Protein AF-A0A7W1K940-F1 (afdb_monomer_lite)

Sequence (71 aa):
DDGFRAELLDATGVAPAFAIESFTDVDGDVRQSIRRVRRSPFLSHRLLVRGFVYDVDTHRLREVDVDDEHE

Radius of gyration: 16.53 Å; chains: 1; bounding box: 35×40×37 Å

Structure (mmCIF, N/CA/C/O backbone):
data_AF-A0A7W1K940-F1
#
_entry.id   AF-A0A7W1K940-F1
#
loop_
_atom_site.group_PDB
_atom_site.id
_atom_site.type_symbol
_atom_site.label_atom_id
_atom_site.label_alt_id
_atom_site.label_comp_id
_atom_site.label_asym_id
_atom_site.label_entity_id
_atom_site.label_seq_id
_atom_site.pdbx_PDB_ins_code
_atom_site.Cartn_x
_atom_site.Cartn_y
_atom_site.Cartn_z
_atom_site.occupancy
_atom_site.B_iso_or_equiv
_atom_site.auth_seq_id
_atom_site.auth_comp_id
_atom_site.auth_asym_id
_atom_site.auth_atom_id
_atom_site.pdbx_PDB_model_num
ATOM 1 N N . ASP A 1 1 ? 9.746 2.646 9.708 1.00 63.53 1 ASP A N 1
ATOM 2 C CA . ASP A 1 1 ? 8.760 3.401 10.493 1.00 63.53 1 ASP A CA 1
ATOM 3 C C . ASP A 1 1 ? 9.395 4.082 11.711 1.00 63.53 1 ASP A C 1
ATOM 5 O O . ASP A 1 1 ? 9.681 5.272 11.626 1.00 63.53 1 ASP A O 1
ATOM 9 N N . ASP A 1 2 ? 9.756 3.342 12.767 1.00 71.12 2 ASP A N 1
ATOM 10 C CA . ASP A 1 2 ? 10.229 3.922 14.044 1.00 71.12 2 ASP A CA 1
ATOM 11 C C . ASP A 1 2 ? 11.407 4.904 13.930 1.00 71.12 2 ASP A C 1
ATOM 13 O O . ASP A 1 2 ? 11.429 5.923 14.619 1.00 71.12 2 ASP A O 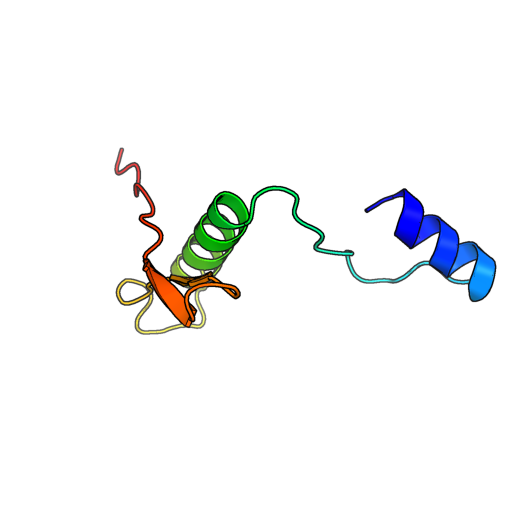1
ATOM 17 N N . GLY A 1 3 ? 12.356 4.643 13.024 1.00 82.62 3 GLY A N 1
ATOM 18 C CA . GLY A 1 3 ? 13.481 5.551 12.771 1.00 82.62 3 GLY A CA 1
ATOM 19 C C . GLY A 1 3 ? 13.038 6.918 12.239 1.00 82.62 3 GLY A C 1
ATOM 20 O O . GLY A 1 3 ? 13.426 7.945 12.783 1.00 82.62 3 GLY A O 1
ATOM 21 N N . PHE A 1 4 ? 12.143 6.942 11.247 1.00 85.12 4 PHE A N 1
ATOM 22 C CA . PHE A 1 4 ? 11.660 8.194 10.655 1.0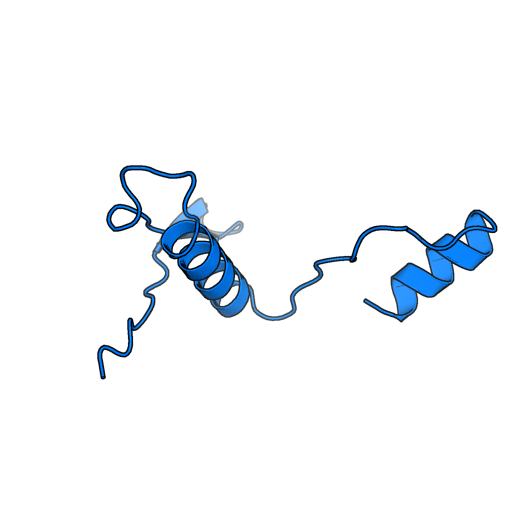0 85.12 4 PHE A CA 1
ATOM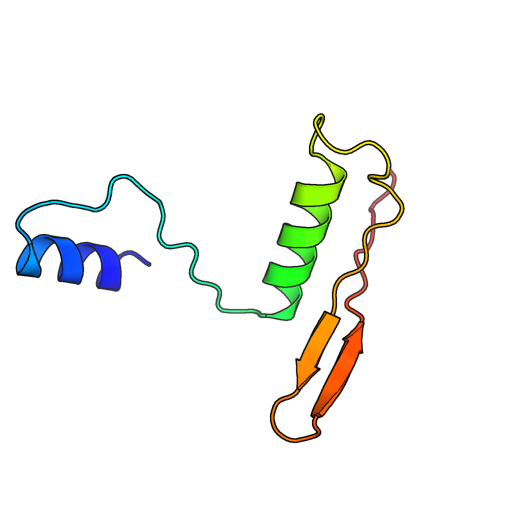 23 C C . PHE A 1 4 ? 10.738 8.964 11.610 1.00 85.12 4 PHE A C 1
ATOM 25 O O . PHE A 1 4 ? 10.763 10.193 11.670 1.00 85.12 4 PHE A O 1
ATOM 32 N N . ARG A 1 5 ? 9.954 8.246 12.423 1.00 85.12 5 ARG A N 1
ATOM 33 C CA . ARG A 1 5 ? 9.156 8.857 13.493 1.00 85.12 5 ARG A CA 1
ATOM 34 C C . ARG A 1 5 ? 10.043 9.578 14.512 1.00 85.12 5 ARG A C 1
ATOM 36 O O . ARG A 1 5 ? 9.693 10.675 14.947 1.00 85.12 5 ARG A O 1
ATOM 43 N N . ALA A 1 6 ? 11.165 8.963 14.888 1.00 87.44 6 ALA A N 1
ATOM 44 C CA . ALA A 1 6 ? 12.131 9.551 15.808 1.00 87.44 6 ALA A CA 1
ATOM 45 C C . ALA A 1 6 ? 12.824 10.780 15.200 1.00 87.44 6 ALA A C 1
ATOM 47 O O . ALA A 1 6 ? 12.935 11.798 15.876 1.00 87.44 6 ALA A O 1
ATOM 48 N N . GLU A 1 7 ? 13.199 10.725 13.919 1.00 91.25 7 GLU A N 1
ATOM 49 C CA . GLU A 1 7 ? 13.760 11.875 13.192 1.00 91.25 7 GLU A CA 1
ATOM 50 C C . GLU A 1 7 ? 12.794 13.070 13.164 1.00 91.25 7 GLU A C 1
ATOM 52 O O . GLU A 1 7 ? 13.197 14.203 13.423 1.00 91.25 7 GLU A O 1
ATOM 57 N N . LEU A 1 8 ? 11.501 12.835 12.914 1.00 89.06 8 LEU A N 1
ATOM 58 C CA . LEU A 1 8 ? 10.489 13.898 12.938 1.00 89.06 8 LEU A CA 1
ATOM 59 C C . LEU A 1 8 ? 10.299 14.495 14.335 1.00 89.06 8 LEU A C 1
ATOM 61 O O . LEU A 1 8 ? 10.127 15.708 14.462 1.00 89.06 8 LEU A O 1
ATOM 65 N N . LEU A 1 9 ? 10.332 13.664 15.379 1.00 91.12 9 LEU A N 1
ATOM 66 C CA . LEU A 1 9 ? 10.262 14.134 16.761 1.00 91.12 9 LEU A CA 1
ATOM 67 C C . LEU A 1 9 ? 11.470 15.009 17.111 1.00 91.12 9 LEU A C 1
ATOM 69 O O . LEU A 1 9 ? 11.280 16.076 17.687 1.00 91.12 9 LEU A O 1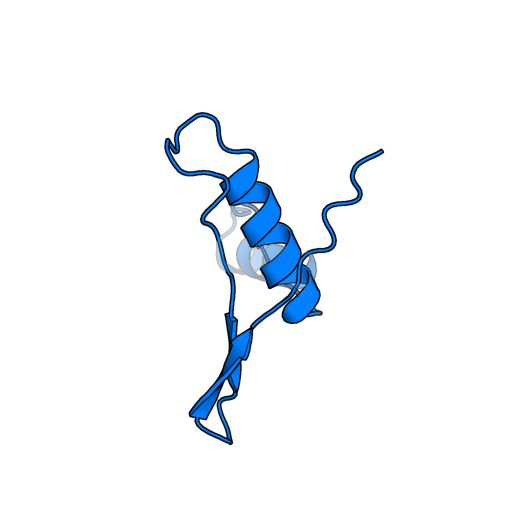
ATOM 73 N N . ASP A 1 10 ? 12.681 14.587 16.749 1.00 94.50 10 ASP A N 1
ATOM 74 C CA . ASP A 1 10 ? 13.907 15.351 17.003 1.00 94.50 10 ASP A CA 1
ATOM 75 C C . ASP A 1 10 ? 13.890 16.699 16.264 1.00 94.50 10 ASP A C 1
ATOM 77 O O . ASP A 1 10 ? 14.155 17.748 16.850 1.00 94.50 10 ASP A O 1
ATOM 81 N N . ALA A 1 11 ? 13.460 16.696 14.999 1.00 92.62 11 ALA A N 1
ATOM 82 C CA . ALA A 1 11 ? 13.419 17.897 14.171 1.00 92.62 11 ALA A CA 1
ATOM 83 C C . ALA A 1 11 ? 12.313 18.896 14.562 1.00 92.62 11 ALA A C 1
ATOM 85 O O . ALA A 1 11 ? 12.476 20.100 14.361 1.00 92.62 11 ALA A O 1
ATOM 86 N N . THR A 1 12 ? 11.168 18.425 15.068 1.00 91.75 12 THR A N 1
ATOM 87 C CA . THR A 1 12 ? 9.973 19.271 15.281 1.00 91.75 12 THR A CA 1
ATOM 88 C C . THR A 1 12 ? 9.563 19.426 16.746 1.00 91.75 12 THR A C 1
ATOM 90 O O . THR A 1 12 ? 8.716 20.262 17.060 1.00 91.75 12 THR A O 1
ATOM 93 N N . GLY A 1 13 ? 10.133 18.627 17.652 1.00 93.44 13 GLY A N 1
ATOM 94 C CA . GLY A 1 13 ? 9.753 18.554 19.064 1.00 93.44 13 GLY A CA 1
ATOM 95 C C . GLY A 1 13 ? 8.425 17.833 19.330 1.00 93.44 13 GLY A C 1
ATOM 96 O O . GLY A 1 13 ? 8.034 17.699 20.490 1.00 93.44 13 GLY A O 1
ATOM 97 N N . VAL A 1 14 ? 7.719 17.361 18.293 1.00 90.31 14 VAL A N 1
ATOM 98 C CA . VAL A 1 14 ? 6.421 16.683 18.421 1.00 90.31 14 VAL A CA 1
ATOM 99 C C . VAL A 1 14 ? 6.386 15.426 17.556 1.00 90.31 14 VAL A C 1
ATOM 101 O O . VAL A 1 14 ? 6.726 15.444 16.378 1.00 90.31 14 VAL A O 1
ATOM 104 N N . ALA A 1 15 ? 5.927 14.314 18.130 1.00 86.88 15 ALA A N 1
ATOM 105 C CA . ALA A 1 15 ? 5.741 13.087 17.369 1.00 86.88 15 ALA A CA 1
ATOM 106 C C . ALA A 1 15 ? 4.467 13.191 16.508 1.00 86.88 15 ALA A C 1
ATOM 108 O O . ALA A 1 15 ? 3.437 13.657 17.006 1.00 86.88 15 ALA A O 1
ATOM 109 N N . PRO A 1 16 ? 4.479 12.702 15.256 1.00 86.12 16 PRO A N 1
ATOM 110 C CA . PRO A 1 16 ? 3.287 12.682 14.418 1.00 86.12 16 PRO A CA 1
ATOM 111 C C . PRO A 1 16 ? 2.126 11.931 15.086 1.00 86.12 16 PRO A C 1
ATOM 113 O O . PRO A 1 16 ? 2.290 10.825 15.611 1.00 86.12 16 PRO A O 1
ATOM 116 N N . ALA A 1 17 ? 0.930 12.522 15.038 1.00 89.44 17 ALA A N 1
ATOM 117 C CA . ALA A 1 17 ? -0.295 11.895 15.544 1.00 89.44 17 ALA A CA 1
ATOM 118 C C . ALA A 1 17 ? -0.821 10.777 14.622 1.00 89.44 17 ALA A C 1
ATOM 120 O O . ALA A 1 17 ? -1.687 10.002 15.018 1.00 89.44 17 ALA A O 1
ATOM 121 N N . PHE A 1 18 ? -0.303 10.698 13.397 1.00 87.25 18 PHE A N 1
ATOM 122 C CA . PHE A 1 18 ? -0.621 9.668 12.416 1.00 87.25 18 PHE A CA 1
ATOM 123 C C . PHE A 1 18 ? 0.486 8.605 12.348 1.00 87.25 18 PHE A C 1
ATOM 125 O O . PHE A 1 18 ? 1.622 8.837 12.774 1.00 87.25 18 PHE A O 1
ATOM 132 N N . ALA A 1 19 ? 0.139 7.428 11.829 1.00 86.50 19 ALA A N 1
ATOM 133 C CA . ALA A 1 19 ? 1.094 6.364 11.536 1.00 86.50 19 ALA A CA 1
ATOM 134 C C . ALA A 1 19 ? 1.870 6.680 10.249 1.00 86.50 19 ALA A C 1
ATOM 136 O O . ALA A 1 19 ? 1.306 7.233 9.302 1.00 86.50 19 ALA A O 1
ATOM 137 N N . ILE A 1 20 ? 3.157 6.330 10.206 1.00 84.75 20 ILE A N 1
ATOM 138 C CA . ILE A 1 20 ? 3.938 6.393 8.971 1.00 84.75 20 ILE A CA 1
ATOM 139 C C . ILE A 1 20 ? 3.753 5.040 8.289 1.00 84.75 20 ILE A C 1
ATOM 141 O O . ILE A 1 20 ? 4.403 4.056 8.618 1.00 84.75 20 ILE A O 1
ATOM 145 N N . GLU A 1 21 ? 2.830 5.002 7.337 1.00 85.62 21 GLU A N 1
ATOM 146 C CA . GLU A 1 21 ? 2.438 3.804 6.583 1.00 85.62 21 GLU A CA 1
ATOM 147 C C . GLU A 1 21 ? 3.526 3.412 5.558 1.00 85.62 21 GLU A C 1
ATOM 149 O O . GLU A 1 21 ? 3.326 3.471 4.346 1.00 85.62 21 GLU A O 1
ATOM 154 N N . SER A 1 22 ? 4.732 3.087 6.039 1.00 89.31 22 SER A N 1
ATOM 155 C CA . SER A 1 22 ? 5.837 2.596 5.210 1.00 89.31 22 SER A CA 1
ATOM 156 C C . SER A 1 22 ? 5.690 1.101 4.933 1.00 89.31 22 SER A C 1
ATOM 158 O O . SER A 1 22 ? 5.394 0.338 5.850 1.00 89.31 22 SER A O 1
ATOM 160 N N . PHE A 1 23 ? 6.003 0.671 3.713 1.00 90.56 23 PHE A N 1
ATOM 161 C CA . PHE A 1 23 ? 5.965 -0.731 3.297 1.00 90.56 23 PHE A CA 1
ATOM 162 C C . PHE A 1 23 ? 7.326 -1.194 2.762 1.00 90.56 23 PHE A C 1
ATOM 164 O O . PHE A 1 23 ? 8.120 -0.399 2.260 1.00 90.56 23 PHE A O 1
ATOM 171 N N . THR A 1 24 ? 7.599 -2.495 2.871 1.00 92.69 24 THR A N 1
ATOM 172 C CA . THR A 1 24 ? 8.807 -3.146 2.325 1.00 92.69 24 THR A CA 1
ATOM 173 C C . THR A 1 24 ? 8.504 -4.076 1.152 1.00 92.69 24 THR A C 1
ATOM 175 O O . THR A 1 24 ? 9.400 -4.384 0.372 1.00 92.69 24 THR A O 1
ATOM 178 N N . ASP A 1 25 ? 7.249 -4.501 1.020 1.00 94.81 25 ASP A N 1
ATOM 179 C CA . ASP A 1 25 ? 6.742 -5.327 -0.069 1.00 94.81 25 ASP A CA 1
ATOM 180 C C . ASP A 1 25 ? 5.587 -4.591 -0.751 1.00 94.81 25 ASP A C 1
ATOM 182 O O . ASP A 1 25 ? 4.533 -4.366 -0.152 1.00 94.81 25 ASP A O 1
ATOM 186 N N . VAL A 1 26 ? 5.810 -4.203 -2.006 1.00 95.62 26 VAL A N 1
ATOM 187 C CA . VAL A 1 26 ? 4.843 -3.445 -2.807 1.00 95.62 26 VAL A CA 1
ATOM 188 C C . VAL A 1 26 ? 3.588 -4.276 -3.075 1.00 95.62 26 VAL A C 1
ATOM 190 O O . VAL A 1 26 ? 2.473 -3.764 -2.984 1.00 95.62 26 VAL A O 1
ATOM 193 N N . ASP A 1 27 ? 3.747 -5.566 -3.369 1.00 95.44 27 ASP A N 1
ATOM 194 C CA . ASP A 1 27 ? 2.623 -6.441 -3.698 1.00 95.44 27 ASP A CA 1
ATOM 195 C C . ASP A 1 27 ? 1.787 -6.714 -2.453 1.00 95.44 27 ASP A C 1
ATOM 197 O O . ASP A 1 27 ? 0.559 -6.602 -2.486 1.00 95.44 27 ASP A O 1
ATOM 201 N N . GLY A 1 28 ? 2.450 -7.009 -1.334 1.00 95.19 28 GLY A N 1
ATOM 202 C CA . GLY A 1 28 ? 1.816 -7.163 -0.031 1.00 95.19 28 GLY A CA 1
ATOM 203 C C . GLY A 1 28 ? 1.017 -5.929 0.391 1.00 95.19 28 GLY A C 1
ATOM 204 O O . GLY A 1 28 ? -0.129 -6.071 0.837 1.00 95.19 28 GLY A O 1
ATOM 205 N N . ASP A 1 29 ? 1.570 -4.728 0.200 1.00 95.94 29 ASP A N 1
ATOM 206 C CA . ASP A 1 29 ? 0.888 -3.469 0.520 1.00 95.94 29 ASP A CA 1
ATOM 207 C C . ASP A 1 29 ? -0.346 -3.236 -0.364 1.00 95.94 29 ASP A C 1
ATOM 209 O O . ASP A 1 29 ? -1.439 -2.945 0.137 1.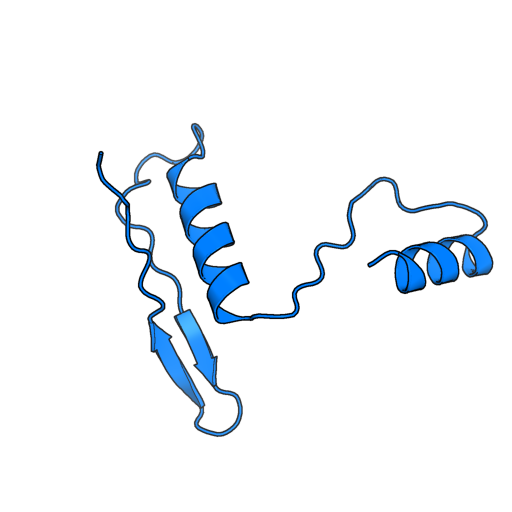00 95.94 29 ASP A O 1
ATOM 213 N N . VAL A 1 30 ? -0.235 -3.491 -1.673 1.00 96.81 30 VAL A N 1
ATOM 214 C CA . VAL A 1 30 ? -1.380 -3.422 -2.592 1.00 96.81 30 VAL A CA 1
ATOM 215 C C . VAL A 1 30 ? -2.467 -4.424 -2.186 1.00 96.81 30 VAL A C 1
ATOM 217 O O . VAL A 1 30 ? -3.642 -4.047 -2.112 1.00 96.81 30 VAL A O 1
ATOM 220 N N . ARG A 1 31 ? -2.116 -5.671 -1.831 1.00 95.88 31 ARG A N 1
ATOM 221 C CA . ARG A 1 31 ? -3.090 -6.664 -1.328 1.00 95.88 31 ARG A CA 1
ATOM 222 C C . ARG A 1 31 ? -3.770 -6.199 -0.041 1.00 95.88 31 ARG A C 1
ATOM 224 O O . ARG A 1 31 ? -4.972 -6.409 0.142 1.00 95.88 31 ARG A O 1
ATOM 231 N N . GLN A 1 32 ? -3.027 -5.591 0.883 1.00 94.56 32 GLN A N 1
ATOM 232 C CA . GLN A 1 32 ? -3.588 -5.042 2.119 1.00 94.56 32 GLN A CA 1
ATOM 233 C C . GLN A 1 32 ? -4.559 -3.890 1.821 1.00 94.56 32 GLN A C 1
ATOM 235 O O . GLN A 1 32 ? -5.684 -3.882 2.330 1.00 94.56 32 GLN A O 1
ATOM 240 N N . SER A 1 33 ? -4.166 -2.972 0.940 1.00 95.12 33 SER A N 1
ATOM 241 C CA . SER A 1 33 ? -4.985 -1.848 0.493 1.00 95.12 33 SER A CA 1
ATOM 242 C C . SER A 1 33 ? -6.283 -2.307 -0.175 1.00 95.12 33 SER A C 1
ATOM 244 O O . SER A 1 33 ? -7.357 -1.826 0.195 1.00 95.12 33 SER A O 1
ATOM 246 N N . ILE A 1 34 ? -6.230 -3.297 -1.075 1.00 95.44 34 ILE A N 1
ATOM 247 C CA . ILE A 1 34 ? -7.428 -3.897 -1.689 1.00 95.44 34 ILE A CA 1
ATOM 248 C C . ILE A 1 34 ? -8.364 -4.450 -0.605 1.00 95.44 34 ILE A C 1
ATOM 250 O O . ILE A 1 34 ? -9.552 -4.118 -0.591 1.00 95.44 34 ILE A O 1
ATOM 254 N N . ARG A 1 35 ? -7.845 -5.241 0.347 1.00 94.81 35 ARG A N 1
ATOM 255 C CA . ARG A 1 35 ? -8.646 -5.800 1.453 1.00 94.81 35 ARG A CA 1
ATOM 256 C C . ARG A 1 35 ? -9.278 -4.709 2.319 1.00 94.81 35 ARG A C 1
ATOM 258 O O . ARG A 1 35 ? -10.442 -4.833 2.703 1.00 94.81 35 ARG A O 1
ATOM 265 N N . ARG A 1 36 ? -8.553 -3.622 2.598 1.00 93.94 36 ARG A N 1
ATOM 266 C CA . ARG A 1 36 ? -9.067 -2.468 3.355 1.00 93.94 36 ARG A CA 1
ATOM 267 C C . ARG A 1 36 ? -10.252 -1.814 2.644 1.00 93.94 36 ARG A C 1
ATOM 269 O O . ARG A 1 36 ? -11.280 -1.567 3.271 1.00 93.94 36 ARG A O 1
ATOM 276 N N . VAL A 1 37 ? -10.138 -1.588 1.336 1.00 94.56 37 VAL A N 1
ATOM 277 C CA . VAL A 1 37 ? -11.220 -1.026 0.511 1.00 94.56 37 VAL A CA 1
ATOM 278 C C . VAL A 1 37 ? -12.419 -1.984 0.465 1.00 94.56 37 VAL A C 1
ATOM 280 O O . VAL A 1 37 ? -13.545 -1.555 0.715 1.00 94.56 37 VAL A O 1
ATOM 283 N N . ARG A 1 38 ? -12.192 -3.289 0.251 1.00 93.75 38 ARG A N 1
ATOM 284 C CA . ARG A 1 38 ? -13.243 -4.329 0.245 1.00 93.75 38 ARG A CA 1
ATOM 285 C C . ARG A 1 38 ? -14.022 -4.407 1.563 1.00 93.75 38 ARG A C 1
ATOM 287 O O . ARG A 1 38 ? -15.230 -4.629 1.555 1.00 93.75 38 ARG A O 1
ATOM 294 N N . ARG A 1 39 ? -13.357 -4.201 2.704 1.00 93.38 39 ARG A N 1
ATOM 295 C CA . ARG A 1 39 ? -13.985 -4.233 4.040 1.00 93.38 39 ARG A CA 1
ATOM 296 C C . ARG A 1 39 ? -14.712 -2.938 4.414 1.00 93.38 39 ARG A C 1
ATOM 298 O O . ARG A 1 39 ? -15.502 -2.947 5.354 1.00 93.38 39 ARG A O 1
ATOM 305 N N . SER A 1 40 ? -14.474 -1.835 3.704 1.00 94.44 40 SER A N 1
ATOM 306 C CA . SER A 1 40 ? -15.015 -0.522 4.069 1.00 94.44 40 SER A CA 1
ATOM 307 C C . SER A 1 40 ? -16.547 -0.475 3.964 1.00 94.44 40 SER A C 1
ATOM 309 O O . SER A 1 40 ? -17.078 -0.651 2.865 1.00 94.44 40 SER A O 1
ATOM 311 N N . PRO A 1 41 ? -17.284 -0.164 5.053 1.00 93.62 41 PRO A N 1
ATOM 312 C CA . PRO A 1 41 ? -18.740 -0.061 5.026 1.00 93.62 41 PRO A CA 1
ATOM 313 C C . PRO A 1 41 ? -19.260 1.109 4.176 1.00 93.62 41 PRO A C 1
ATOM 315 O O . PRO A 1 41 ? -20.435 1.138 3.816 1.00 93.62 41 PRO A O 1
ATOM 318 N N . PHE A 1 42 ? -18.387 2.055 3.838 1.00 94.88 42 PHE A N 1
ATOM 319 C CA . PHE A 1 42 ? -18.740 3.307 3.171 1.00 94.88 42 PHE A CA 1
ATOM 320 C C . PHE A 1 42 ? -18.743 3.213 1.642 1.00 94.88 42 PHE A C 1
ATOM 322 O O . PHE A 1 42 ? -19.157 4.153 0.972 1.00 94.88 42 PHE A O 1
ATOM 329 N N . LEU A 1 43 ? -18.286 2.093 1.078 1.00 92.94 43 LEU A N 1
ATOM 330 C CA . LEU A 1 43 ? -18.257 1.870 -0.365 1.00 92.94 43 LEU A CA 1
ATOM 331 C C . LEU A 1 43 ? -19.385 0.925 -0.781 1.00 92.94 43 LEU A C 1
ATOM 333 O O . LEU A 1 43 ? -19.609 -0.104 -0.143 1.00 92.94 43 LEU A O 1
ATOM 337 N N . SER A 1 44 ? -20.085 1.248 -1.868 1.00 91.88 44 SER A N 1
ATOM 338 C CA . SER A 1 44 ? -21.192 0.425 -2.379 1.00 91.88 44 SER A CA 1
ATOM 339 C C . SER A 1 44 ? -20.706 -0.787 -3.183 1.00 91.88 44 SER A C 1
ATOM 341 O O . SER A 1 44 ? -21.243 -1.880 -3.036 1.00 91.88 44 SER A O 1
ATOM 343 N N . HIS A 1 45 ? -19.659 -0.627 -3.998 1.00 90.56 45 HIS A N 1
ATOM 344 C CA . HIS A 1 45 ? -19.169 -1.660 -4.926 1.00 90.56 45 HIS A CA 1
ATOM 345 C C . HIS A 1 45 ? -17.864 -2.306 -4.452 1.00 90.56 45 HIS A C 1
ATOM 347 O O . HIS A 1 45 ? -16.847 -2.288 -5.140 1.00 90.56 45 HIS A O 1
ATOM 353 N N . ARG A 1 46 ? -17.892 -2.889 -3.253 1.00 87.25 46 ARG A N 1
ATOM 354 C CA . ARG A 1 46 ? -16.695 -3.420 -2.580 1.00 87.25 46 ARG A CA 1
ATOM 355 C C . ARG A 1 46 ? -16.027 -4.573 -3.324 1.00 87.25 46 ARG A C 1
ATOM 357 O O . ARG A 1 46 ? -14.819 -4.701 -3.243 1.00 87.25 46 ARG A O 1
ATOM 364 N N . LEU A 1 47 ? -16.786 -5.385 -4.059 1.00 84.12 47 LEU A N 1
ATOM 365 C CA . LEU A 1 47 ? -16.261 -6.565 -4.760 1.00 84.12 47 LEU A CA 1
ATOM 366 C C . LEU A 1 47 ? -15.612 -6.240 -6.115 1.00 84.12 47 LEU A C 1
ATOM 368 O O . LEU A 1 47 ? -14.911 -7.077 -6.667 1.00 84.12 47 LEU A O 1
ATOM 372 N N . LEU A 1 48 ? -15.797 -5.024 -6.642 1.00 90.75 48 LEU A N 1
ATOM 373 C CA . LEU A 1 48 ? -15.235 -4.595 -7.932 1.00 90.75 48 LEU A CA 1
ATOM 374 C C . LEU A 1 48 ? -13.887 -3.870 -7.772 1.00 90.75 48 LEU A C 1
ATOM 376 O O . LEU A 1 48 ? -13.531 -3.007 -8.571 1.00 90.75 48 LEU A O 1
ATOM 380 N N . VAL A 1 49 ? -13.146 -4.195 -6.712 1.00 93.56 49 VAL A N 1
ATOM 381 C CA . VAL A 1 49 ? -11.863 -3.568 -6.381 1.00 93.56 49 VAL A CA 1
ATOM 382 C C . VAL A 1 49 ? -10.722 -4.422 -6.925 1.00 93.56 49 VAL A C 1
ATOM 384 O O . VAL A 1 49 ? -10.619 -5.606 -6.592 1.00 93.56 49 VAL A O 1
ATOM 387 N N . ARG A 1 50 ? -9.859 -3.784 -7.719 1.00 95.62 50 ARG A N 1
ATOM 388 C CA . ARG A 1 50 ? -8.634 -4.332 -8.319 1.00 95.62 50 ARG A CA 1
ATOM 389 C C . ARG A 1 50 ? -7.460 -3.435 -7.935 1.00 95.62 50 ARG A C 1
ATOM 391 O O . ARG A 1 50 ? -7.658 -2.232 -7.751 1.00 95.62 50 ARG A O 1
ATOM 398 N N . GLY A 1 51 ? -6.260 -3.992 -7.826 1.00 96.44 51 GLY A N 1
ATOM 399 C CA . GLY A 1 51 ? -5.048 -3.215 -7.570 1.00 96.44 51 GLY A CA 1
ATOM 400 C C . GLY A 1 51 ? -3.935 -3.585 -8.534 1.00 96.44 51 GLY A C 1
ATOM 401 O O . GLY A 1 51 ? -3.866 -4.707 -9.031 1.00 96.44 51 GLY A O 1
ATOM 402 N N . PHE A 1 52 ? -3.085 -2.603 -8.816 1.00 97.88 52 PHE A N 1
ATOM 403 C CA . PHE A 1 52 ? -2.026 -2.712 -9.806 1.00 97.88 52 PHE A CA 1
ATOM 404 C C . PHE A 1 52 ? -0.747 -2.091 -9.268 1.00 97.88 52 PHE A C 1
ATOM 406 O O . PHE A 1 52 ? -0.792 -1.063 -8.592 1.00 97.88 52 PHE A O 1
ATOM 413 N N . VAL A 1 53 ? 0.381 -2.681 -9.640 1.00 97.88 53 VAL A N 1
ATOM 414 C CA . VAL A 1 53 ? 1.706 -2.095 -9.468 1.00 97.88 53 VAL A CA 1
ATOM 415 C C . VAL A 1 53 ? 2.156 -1.545 -10.811 1.00 97.88 53 VAL A C 1
ATOM 417 O O . VAL A 1 53 ? 2.117 -2.241 -11.828 1.00 97.88 53 VAL A O 1
ATOM 420 N N . TYR A 1 54 ? 2.563 -0.280 -10.808 1.00 97.62 54 TYR A N 1
ATOM 421 C CA . TYR A 1 54 ? 3.209 0.349 -11.948 1.00 97.62 54 TYR A CA 1
ATOM 422 C C . TYR A 1 54 ? 4.711 0.083 -11.893 1.00 97.62 54 TYR A C 1
ATOM 424 O O . TYR A 1 54 ? 5.381 0.471 -10.937 1.00 97.62 54 TYR A O 1
ATOM 432 N N . ASP A 1 55 ? 5.225 -0.580 -12.921 1.00 96.81 55 ASP A N 1
ATOM 433 C CA . ASP A 1 55 ? 6.650 -0.814 -13.107 1.00 96.81 55 ASP A CA 1
ATOM 434 C C . ASP A 1 55 ? 7.277 0.412 -13.788 1.00 96.81 55 ASP A C 1
ATOM 436 O O . ASP A 1 55 ? 6.921 0.764 -14.916 1.00 96.81 55 ASP A O 1
ATOM 440 N N . VAL A 1 56 ? 8.178 1.091 -13.077 1.00 97.38 56 VAL A N 1
ATOM 441 C CA . VAL A 1 56 ? 8.755 2.376 -13.505 1.00 97.38 56 VAL A CA 1
ATOM 442 C C . VAL A 1 56 ? 9.741 2.252 -14.661 1.00 97.38 56 VAL A C 1
ATOM 444 O O . VAL A 1 56 ? 9.930 3.229 -15.376 1.00 97.38 56 VAL A O 1
ATOM 447 N N . ASP A 1 57 ? 10.327 1.075 -14.872 1.00 97.75 57 ASP A N 1
ATOM 448 C CA . ASP A 1 57 ? 11.322 0.849 -15.922 1.00 97.75 57 ASP A CA 1
ATOM 449 C C . ASP A 1 57 ? 10.650 0.461 -17.242 1.00 97.75 57 ASP A C 1
ATOM 451 O O . ASP A 1 57 ? 11.049 0.889 -18.325 1.00 97.75 57 ASP A O 1
ATOM 455 N N . THR A 1 58 ? 9.598 -0.354 -17.161 1.00 97.31 58 THR A N 1
ATOM 456 C CA . THR A 1 58 ? 8.884 -0.894 -18.327 1.00 97.31 58 THR A CA 1
ATOM 457 C C . THR A 1 58 ? 7.603 -0.136 -18.662 1.00 97.31 58 THR A C 1
ATOM 459 O O . THR A 1 58 ? 7.029 -0.344 -19.733 1.00 97.31 58 THR A O 1
ATOM 462 N N . HIS A 1 59 ? 7.142 0.726 -17.753 1.00 97.19 59 HIS A N 1
ATOM 463 C CA . HIS A 1 59 ? 5.897 1.493 -17.832 1.00 97.19 59 HIS A CA 1
ATOM 464 C C . HIS A 1 59 ? 4.635 0.620 -17.914 1.00 97.19 59 HIS A C 1
ATOM 466 O O . HIS A 1 59 ? 3.589 1.044 -18.415 1.00 97.19 59 HIS A O 1
ATOM 472 N N . ARG A 1 60 ? 4.718 -0.629 -17.446 1.00 98.00 60 ARG A N 1
ATOM 473 C CA . ARG A 1 60 ? 3.600 -1.576 -17.472 1.00 98.00 60 ARG A CA 1
ATOM 474 C C . ARG A 1 60 ? 2.858 -1.566 -16.144 1.00 98.00 60 ARG A C 1
ATOM 476 O O . ARG A 1 60 ? 3.446 -1.391 -15.083 1.00 98.00 60 ARG A O 1
ATOM 483 N N . LEU A 1 61 ? 1.555 -1.820 -16.214 1.00 98.00 61 LEU A N 1
ATOM 484 C CA . LEU A 1 61 ? 0.741 -2.132 -15.045 1.00 98.00 61 LEU A CA 1
ATOM 485 C C . LEU A 1 61 ? 0.647 -3.645 -14.896 1.00 98.00 61 LEU A C 1
ATOM 487 O O . LEU A 1 61 ? 0.239 -4.341 -15.830 1.00 98.00 61 LEU A O 1
ATOM 491 N N . ARG A 1 62 ? 1.006 -4.141 -13.717 1.00 97.19 62 ARG A N 1
ATOM 492 C CA . ARG A 1 62 ? 0.814 -5.533 -13.327 1.00 97.19 62 ARG A CA 1
ATOM 493 C C . ARG A 1 62 ? -0.281 -5.602 -12.282 1.00 97.19 62 ARG A C 1
ATOM 495 O O . ARG A 1 62 ? -0.212 -4.919 -11.266 1.00 97.19 62 ARG A O 1
ATOM 502 N N . GLU A 1 63 ? -1.290 -6.415 -12.545 1.00 97.38 63 GLU A N 1
ATOM 503 C CA . GLU A 1 63 ? -2.348 -6.669 -11.576 1.00 97.38 63 GLU A CA 1
ATOM 504 C C . GLU A 1 63 ? -1.822 -7.506 -10.407 1.00 97.38 63 GLU A C 1
ATOM 506 O O . GLU A 1 63 ? -0.967 -8.376 -10.589 1.00 97.38 63 GLU A O 1
ATOM 511 N N . VAL A 1 64 ? -2.312 -7.204 -9.206 1.00 96.62 64 VAL A N 1
ATOM 512 C CA . VAL A 1 64 ? -1.997 -7.948 -7.988 1.00 96.62 64 VAL A CA 1
ATOM 513 C C . VAL A 1 64 ? -3.227 -8.736 -7.569 1.00 96.62 64 VAL A C 1
ATOM 515 O O . VAL A 1 64 ? -4.232 -8.155 -7.153 1.00 96.62 64 VAL A O 1
ATOM 518 N N . ASP A 1 65 ? -3.118 -10.059 -7.642 1.00 92.00 65 ASP A N 1
ATOM 519 C CA . ASP A 1 65 ? -4.160 -10.960 -7.167 1.00 92.00 65 ASP A CA 1
ATOM 520 C C . ASP A 1 65 ? -4.194 -10.992 -5.635 1.00 92.00 65 ASP A C 1
ATOM 522 O O . ASP A 1 65 ? -3.162 -11.054 -4.956 1.00 92.00 65 ASP A O 1
ATOM 526 N N . VAL A 1 66 ? -5.408 -10.931 -5.094 1.00 88.44 66 VAL A N 1
ATOM 527 C CA . VAL A 1 66 ? -5.694 -11.140 -3.676 1.00 88.44 66 VAL A CA 1
ATOM 528 C C . VAL A 1 66 ? -6.424 -12.463 -3.593 1.00 88.44 66 VAL A C 1
ATOM 530 O O . VAL A 1 66 ? -7.573 -12.541 -4.026 1.00 88.44 66 VAL A O 1
ATOM 533 N N . ASP A 1 67 ? -5.766 -13.479 -3.043 1.00 77.19 67 ASP A N 1
ATOM 534 C CA . ASP A 1 67 ? -6.450 -14.703 -2.651 1.00 77.19 67 ASP A CA 1
ATOM 535 C C . ASP A 1 67 ? -7.423 -14.324 -1.531 1.00 77.19 67 ASP A C 1
ATOM 537 O O . ASP A 1 67 ? -7.034 -14.067 -0.387 1.00 77.19 67 ASP A O 1
ATOM 541 N N . ASP A 1 68 ? -8.698 -14.177 -1.880 1.00 63.53 68 ASP A N 1
ATOM 542 C CA . ASP A 1 68 ? -9.749 -14.177 -0.882 1.00 63.53 68 ASP A CA 1
ATOM 543 C C . ASP A 1 68 ? -9.827 -15.628 -0.395 1.00 63.53 68 ASP A C 1
ATOM 545 O O . ASP A 1 68 ? -10.436 -16.477 -1.043 1.00 63.53 68 ASP A O 1
ATOM 549 N N . GLU A 1 69 ? -9.139 -15.947 0.703 1.00 51.41 69 GLU A N 1
ATOM 550 C CA . GLU A 1 69 ? -9.376 -17.194 1.429 1.00 51.41 69 GLU A CA 1
ATOM 551 C C . GLU A 1 69 ? -10.834 -17.169 1.908 1.00 51.41 69 GLU A C 1
ATOM 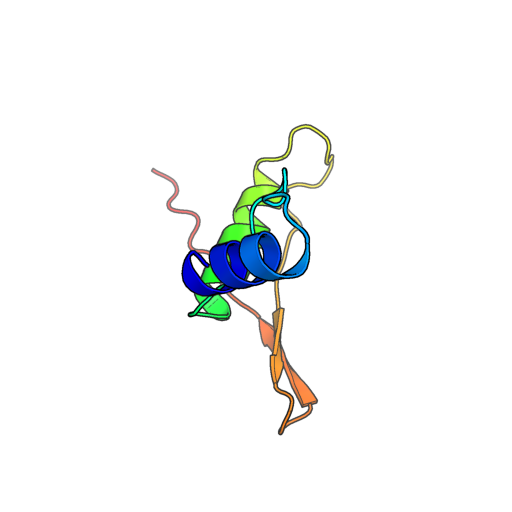553 O O . GLU A 1 69 ? -11.179 -16.591 2.939 1.00 51.41 69 GLU A O 1
ATOM 558 N N . HIS A 1 70 ? -11.720 -17.699 1.069 1.00 38.88 70 HIS A N 1
ATOM 559 C CA . HIS A 1 70 ? -13.085 -18.033 1.418 1.00 38.88 70 HIS A CA 1
ATOM 560 C C . HIS A 1 70 ? -13.041 -19.347 2.206 1.00 38.88 70 HIS A C 1
ATOM 562 O O . HIS A 1 70 ? -13.084 -20.420 1.604 1.00 38.88 70 HIS A O 1
ATOM 568 N N . GLU A 1 71 ? -12.956 -19.256 3.533 1.00 32.34 71 GLU A N 1
ATOM 569 C CA . GLU A 1 71 ? -13.337 -20.336 4.457 1.00 32.34 71 GLU A CA 1
ATOM 570 C C . GLU A 1 71 ? -14.402 -19.838 5.442 1.00 32.34 71 GLU A C 1
ATOM 572 O O . GLU A 1 71 ? -14.218 -18.743 6.029 1.00 32.34 71 GLU A O 1
#

Foldseek 3Di:
DVVVQVVCCVVPVDGDPDDPPDDDDPLVVQLVVLVVQLPDPPDDPSVPDWGWDQDPVVRDTDTRDHPPPPD

pLDDT: mean 89.16, std 12.37, range [32.34, 98.0]

Secondary structure (DSSP, 8-state):
-HHHHHHHHHHHSS--SS-----S-HHHHHHHHHHHHHH-TT-S-GGG---EEE-TTT--EEE--------